Protein AF-A0A098B1P8-F1 (afdb_monomer_lite)

pLDDT: mean 93.31, std 10.26, range [54.91, 98.5]

Foldseek 3Di:
DVLVVLVVVLVVLVVVLVVVVVVDPCPPPVSVVSVVVSVVSVVVSVVVVD

Structure (mmCIF, N/CA/C/O backbone):
data_AF-A0A098B1P8-F1
#
_entry.id   AF-A0A098B1P8-F1
#
loop_
_atom_site.group_PDB
_atom_site.id
_atom_site.type_symbol
_atom_site.label_atom_id
_atom_site.label_alt_id
_atom_site.label_comp_id
_atom_site.label_asym_id
_atom_site.label_entity_id
_atom_site.label_seq_id
_atom_site.pdbx_PDB_ins_code
_atom_site.Cartn_x
_atom_site.Cartn_y
_atom_site.Cartn_z
_atom_site.occupancy
_atom_site.B_iso_or_equiv
_atom_site.auth_seq_id
_atom_site.auth_comp_id
_atom_site.auth_asym_id
_atom_site.auth_atom_id
_atom_site.pdbx_PDB_model_num
ATOM 1 N N . MET A 1 1 ? 14.435 8.401 -14.498 1.00 57.75 1 MET A N 1
ATOM 2 C CA . MET A 1 1 ? 13.723 9.574 -13.937 1.00 57.75 1 MET A CA 1
ATOM 3 C C . MET A 1 1 ? 12.325 9.201 -13.450 1.00 57.75 1 MET A C 1
ATOM 5 O O . MET A 1 1 ? 12.074 9.392 -12.270 1.00 57.75 1 MET A O 1
ATOM 9 N N . TRP A 1 2 ? 11.469 8.586 -14.276 1.00 62.00 2 TRP A N 1
ATOM 10 C CA . TRP A 1 2 ? 10.121 8.132 -13.876 1.00 62.00 2 TRP A CA 1
ATOM 11 C C . TRP A 1 2 ? 10.105 7.174 -12.665 1.00 62.00 2 TRP A C 1
ATOM 13 O O . TRP A 1 2 ? 9.384 7.407 -11.700 1.00 62.00 2 TRP A O 1
ATOM 23 N N . ASN A 1 3 ? 11.015 6.192 -12.630 1.00 75.81 3 ASN A N 1
ATOM 24 C CA . ASN A 1 3 ? 11.102 5.237 -11.513 1.00 75.81 3 ASN A CA 1
ATOM 25 C C . ASN A 1 3 ? 11.379 5.893 -10.149 1.00 75.81 3 ASN A C 1
ATOM 27 O O . ASN A 1 3 ? 10.965 5.357 -9.131 1.00 75.81 3 ASN A O 1
ATOM 31 N N . GLN A 1 4 ? 12.046 7.054 -10.097 1.00 86.75 4 GLN A N 1
ATOM 32 C CA . GLN A 1 4 ? 12.307 7.737 -8.822 1.00 86.75 4 GLN A CA 1
ATOM 33 C C . GLN A 1 4 ? 11.056 8.418 -8.258 1.00 86.75 4 GLN A C 1
ATOM 35 O O . GLN A 1 4 ? 10.888 8.460 -7.042 1.00 86.75 4 GLN A O 1
ATOM 40 N N . GLN A 1 5 ? 10.175 8.935 -9.119 1.00 90.88 5 GLN A N 1
ATOM 41 C CA . GLN A 1 5 ? 8.910 9.533 -8.688 1.00 90.88 5 GLN A CA 1
ATOM 42 C C . GLN A 1 5 ? 7.949 8.456 -8.184 1.00 90.88 5 GLN A C 1
ATOM 44 O O . GLN A 1 5 ? 7.391 8.610 -7.100 1.00 90.88 5 GLN A O 1
ATOM 49 N N . LEU A 1 6 ? 7.838 7.340 -8.910 1.00 92.81 6 LEU A N 1
ATOM 50 C CA . LEU A 1 6 ? 7.016 6.204 -8.496 1.00 92.81 6 LEU A CA 1
ATOM 51 C C . LEU A 1 6 ? 7.507 5.596 -7.173 1.00 92.81 6 LEU A C 1
ATOM 53 O O . LEU A 1 6 ? 6.717 5.412 -6.252 1.00 92.81 6 LEU A O 1
ATOM 57 N N . LEU A 1 7 ? 8.821 5.391 -7.020 1.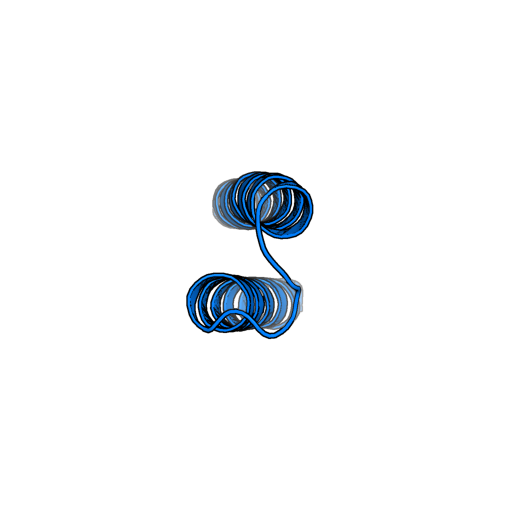00 95.06 7 LEU A N 1
ATOM 58 C CA . LEU A 1 7 ? 9.408 4.938 -5.752 1.00 95.06 7 LEU A CA 1
ATOM 59 C C . LEU A 1 7 ? 9.122 5.899 -4.593 1.00 95.06 7 LEU A C 1
ATOM 61 O O . LEU A 1 7 ? 8.864 5.453 -3.476 1.00 95.06 7 LEU A O 1
ATOM 65 N N . ARG A 1 8 ? 9.151 7.214 -4.844 1.00 96.00 8 ARG A N 1
ATOM 66 C CA . ARG A 1 8 ? 8.821 8.213 -3.823 1.00 96.00 8 ARG A CA 1
ATOM 67 C C . ARG A 1 8 ? 7.357 8.115 -3.396 1.00 96.00 8 ARG A C 1
ATOM 69 O O . ARG A 1 8 ? 7.093 8.115 -2.201 1.00 96.00 8 ARG A O 1
ATOM 76 N N . LEU A 1 9 ? 6.436 7.979 -4.351 1.00 96.50 9 LEU A N 1
ATOM 77 C CA . LEU A 1 9 ? 5.006 7.815 -4.071 1.00 96.50 9 LEU A CA 1
ATOM 78 C C . LEU A 1 9 ? 4.724 6.534 -3.278 1.00 96.50 9 LEU A C 1
ATOM 80 O O . LEU A 1 9 ? 3.991 6.578 -2.292 1.00 96.50 9 LEU A O 1
ATOM 84 N N . ILE A 1 10 ? 5.356 5.419 -3.654 1.00 97.56 10 ILE A N 1
ATOM 85 C CA . ILE A 1 10 ? 5.270 4.151 -2.916 1.00 97.56 10 ILE A CA 1
ATOM 86 C C . ILE A 1 10 ? 5.743 4.341 -1.473 1.00 97.56 10 ILE A C 1
ATOM 88 O O . ILE A 1 10 ? 5.061 3.929 -0.537 1.00 97.56 10 ILE A O 1
ATOM 92 N N . GLU A 1 11 ? 6.895 4.983 -1.273 1.00 98.12 11 GLU A N 1
ATOM 93 C CA . GLU A 1 11 ? 7.458 5.177 0.062 1.00 98.12 11 GLU A CA 1
ATOM 94 C C . GLU A 1 11 ? 6.619 6.126 0.928 1.00 98.12 11 GLU A C 1
ATOM 96 O O . GLU A 1 11 ? 6.431 5.875 2.121 1.00 98.12 11 GLU A O 1
ATOM 101 N N . ASP A 1 12 ? 6.086 7.198 0.347 1.00 98.12 12 ASP A N 1
ATOM 102 C CA . ASP A 1 12 ? 5.227 8.138 1.064 1.00 98.12 12 ASP A CA 1
ATOM 103 C C . ASP A 1 12 ? 3.898 7.474 1.457 1.00 98.12 12 ASP A C 1
ATOM 105 O O . ASP A 1 12 ? 3.492 7.550 2.621 1.00 98.12 12 ASP A O 1
ATOM 109 N N . MET A 1 13 ? 3.285 6.704 0.555 1.00 98.19 13 MET A N 1
ATOM 110 C CA . MET A 1 13 ? 2.036 5.999 0.845 1.00 98.19 13 MET A CA 1
ATOM 111 C C . MET A 1 13 ? 2.235 4.824 1.815 1.00 98.19 13 MET A C 1
ATOM 113 O O . MET A 1 13 ? 1.395 4.579 2.681 1.00 98.19 13 MET A O 1
ATOM 117 N N . ARG A 1 14 ? 3.398 4.157 1.779 1.00 98.50 14 ARG A N 1
ATOM 118 C CA . ARG A 1 14 ? 3.807 3.177 2.800 1.00 98.50 14 ARG A CA 1
ATOM 119 C C . ARG A 1 14 ? 3.895 3.816 4.187 1.00 98.50 14 ARG A C 1
ATOM 121 O O . ARG A 1 14 ? 3.489 3.198 5.175 1.00 98.50 14 ARG A O 1
ATOM 128 N N . LYS A 1 15 ? 4.440 5.031 4.305 1.00 98.50 15 LYS A N 1
ATOM 129 C CA . LYS A 1 15 ? 4.495 5.750 5.592 1.00 98.50 15 LYS A CA 1
ATOM 130 C C . LYS A 1 15 ? 3.101 6.116 6.079 1.00 98.50 15 LYS A C 1
ATOM 132 O O . LYS A 1 15 ? 2.823 5.922 7.262 1.00 98.50 15 LYS A O 1
ATOM 137 N N . GLU A 1 16 ? 2.244 6.609 5.191 1.00 98.12 16 GLU A N 1
ATOM 138 C CA . GLU A 1 16 ? 0.862 6.961 5.517 1.00 98.12 16 GLU A CA 1
ATOM 139 C C . GLU A 1 16 ? 0.081 5.743 6.020 1.00 98.12 16 GLU A C 1
ATOM 141 O O . GLU A 1 16 ? -0.476 5.790 7.116 1.00 98.12 16 GLU A O 1
ATOM 146 N N . LEU A 1 17 ? 0.156 4.612 5.308 1.00 98.38 17 LEU A N 1
ATOM 147 C CA . LEU A 1 17 ? -0.491 3.360 5.706 1.00 98.38 17 LEU A CA 1
ATOM 148 C C . LEU A 1 17 ? -0.025 2.891 7.087 1.00 98.38 17 LEU A C 1
ATOM 150 O O . LEU A 1 17 ? -0.840 2.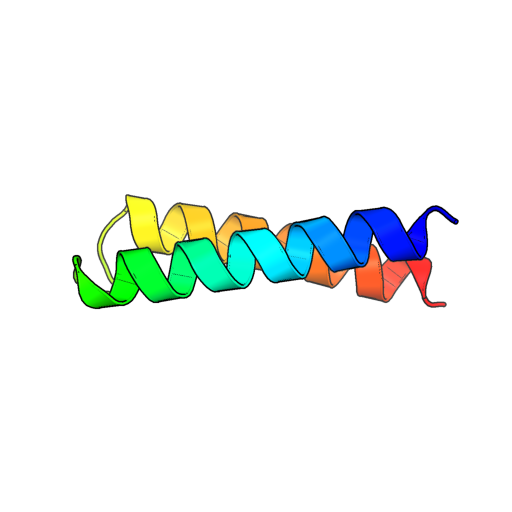544 7.941 1.00 98.38 17 LEU A O 1
ATOM 154 N N . ASN A 1 18 ? 1.283 2.951 7.346 1.00 98.12 18 ASN A N 1
ATOM 155 C CA . ASN A 1 18 ? 1.843 2.601 8.650 1.00 98.12 18 ASN A CA 1
ATOM 156 C C . ASN A 1 18 ? 1.408 3.559 9.765 1.00 98.12 18 ASN A C 1
ATOM 158 O O . ASN A 1 18 ? 1.261 3.136 10.911 1.00 98.12 18 ASN A O 1
ATOM 162 N N . GLN A 1 19 ? 1.229 4.851 9.479 1.00 98.12 19 GLN A N 1
ATOM 163 C CA . GLN A 1 19 ? 0.688 5.783 10.467 1.00 98.12 19 GLN A CA 1
ATOM 164 C C . GLN A 1 19 ? -0.798 5.538 10.720 1.00 98.12 19 GLN A C 1
ATOM 166 O O . GLN A 1 19 ? -1.228 5.584 11.873 1.00 98.12 19 GLN A O 1
ATOM 171 N N . LEU A 1 20 ? -1.566 5.246 9.673 1.00 97.81 20 LEU A N 1
ATOM 172 C CA . LEU A 1 20 ? -2.993 4.987 9.776 1.00 97.81 20 LEU A CA 1
ATOM 173 C C . LEU A 1 20 ? -3.268 3.683 10.536 1.00 97.81 20 LEU A C 1
ATOM 175 O O . LEU A 1 20 ? -4.059 3.692 11.474 1.00 97.81 20 LEU A O 1
ATOM 179 N N . GLY A 1 21 ? -2.528 2.609 10.248 1.00 97.88 21 GLY A N 1
ATOM 180 C CA . GLY A 1 21 ? -2.626 1.325 10.956 1.00 97.88 21 GLY A CA 1
ATOM 181 C C . GLY A 1 21 ? -2.194 1.368 12.430 1.00 97.88 21 GLY A C 1
ATOM 182 O O . GLY A 1 21 ? -2.530 0.472 13.196 1.00 97.88 21 GLY A O 1
ATOM 183 N N . LYS A 1 22 ? -1.487 2.423 12.866 1.00 97.88 22 LYS A N 1
ATOM 184 C CA . LYS A 1 22 ? -1.233 2.687 14.298 1.00 97.88 22 LYS A CA 1
ATOM 185 C C . LYS A 1 22 ? -2.415 3.354 15.002 1.00 9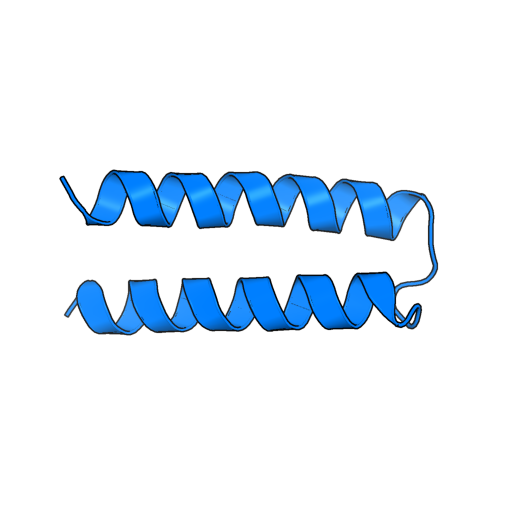7.88 22 LYS A C 1
ATOM 187 O O . LYS A 1 22 ? -2.490 3.311 16.225 1.00 97.88 22 LYS A O 1
ATOM 192 N N . ARG A 1 23 ? -3.287 4.030 14.250 1.00 97.62 23 ARG A N 1
ATOM 193 C CA . ARG A 1 23 ? -4.417 4.819 14.769 1.00 97.62 23 ARG A CA 1
ATOM 194 C C . ARG A 1 23 ? -5.757 4.111 14.588 1.00 97.62 23 ARG A C 1
ATOM 196 O O . ARG A 1 23 ? -6.701 4.433 15.301 1.00 97.62 23 ARG A O 1
ATOM 203 N N . LYS A 1 24 ? -5.842 3.184 13.634 1.00 97.69 24 LYS A N 1
ATOM 204 C CA . LYS A 1 24 ? -7.064 2.490 13.236 1.00 97.69 24 LYS A CA 1
ATOM 205 C C . LYS A 1 24 ? -6.831 0.984 13.107 1.00 97.69 24 LYS A C 1
ATOM 207 O O . LYS A 1 24 ? -5.716 0.577 12.780 1.00 97.69 24 LYS A O 1
ATOM 212 N N . PRO A 1 25 ? -7.865 0.152 13.324 1.00 97.75 25 PRO A N 1
ATOM 213 C CA . PRO A 1 25 ? -7.792 -1.272 13.019 1.00 97.75 25 PRO A CA 1
ATOM 214 C C . PRO A 1 25 ? -7.410 -1.505 11.557 1.00 97.75 25 PRO A C 1
ATOM 216 O O . PRO A 1 25 ? -7.825 -0.756 10.678 1.00 97.75 25 PRO A O 1
ATOM 219 N N . LEU A 1 26 ? -6.692 -2.591 11.272 1.00 96.50 26 LEU A N 1
ATOM 220 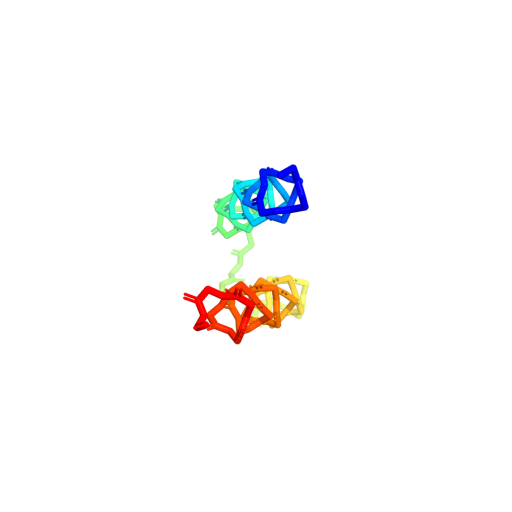C CA . LEU A 1 26 ? -6.315 -2.937 9.894 1.00 96.50 26 LEU A CA 1
ATOM 221 C C . LEU A 1 26 ? -7.520 -3.255 8.996 1.00 96.50 26 LEU A C 1
ATOM 223 O O . LEU A 1 26 ? -7.415 -3.203 7.776 1.00 96.50 26 LEU A O 1
ATOM 227 N N . THR A 1 27 ? -8.665 -3.568 9.602 1.00 97.50 27 THR A N 1
ATOM 228 C CA . THR A 1 27 ? -9.942 -3.789 8.918 1.00 97.50 27 THR A CA 1
ATOM 229 C C . THR A 1 27 ? -10.726 -2.500 8.672 1.00 97.50 27 THR A C 1
ATOM 231 O O . THR A 1 27 ? -11.828 -2.560 8.132 1.00 97.50 27 THR A O 1
ATOM 234 N N . ASP A 1 28 ? -10.222 -1.343 9.112 1.00 98.50 28 ASP A N 1
ATOM 235 C CA . ASP A 1 28 ? -10.864 -0.060 8.846 1.00 98.50 28 ASP A CA 1
ATOM 236 C C . ASP A 1 28 ? -10.897 0.204 7.326 1.00 98.50 28 ASP A C 1
ATOM 238 O O . ASP A 1 28 ? -9.873 0.014 6.659 1.00 98.50 28 ASP A O 1
ATOM 242 N N . PRO A 1 29 ? -12.035 0.644 6.754 1.00 98.31 29 PRO A N 1
ATOM 243 C CA . PRO A 1 29 ? -12.157 0.863 5.313 1.00 98.31 29 PRO A CA 1
ATOM 244 C C . PRO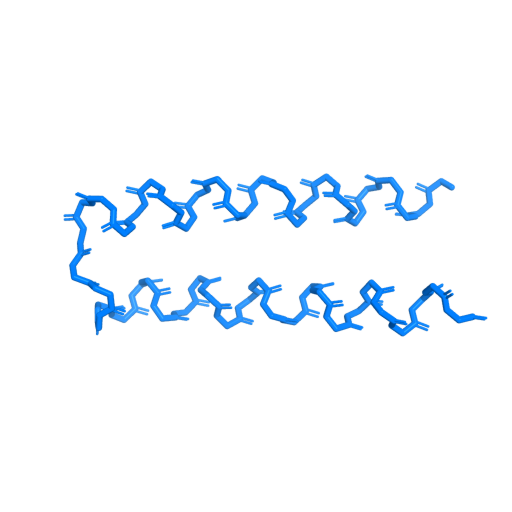 A 1 29 ? -11.110 1.822 4.735 1.00 98.31 29 PRO A C 1
ATOM 246 O O . PRO A 1 29 ? -10.693 1.654 3.590 1.00 98.31 29 PRO A O 1
ATOM 249 N N . GLU A 1 30 ? -10.659 2.810 5.512 1.00 98.00 30 GLU A N 1
ATOM 250 C CA . GLU A 1 30 ? -9.623 3.749 5.079 1.00 98.00 30 GLU A CA 1
ATOM 251 C C . GLU A 1 30 ? -8.254 3.064 5.004 1.00 98.00 30 GLU A C 1
ATOM 253 O O . GLU A 1 30 ? -7.523 3.257 4.034 1.00 98.00 30 GLU A O 1
ATOM 258 N N . VAL A 1 31 ? -7.937 2.200 5.977 1.00 98.19 31 VAL A N 1
ATOM 259 C CA . VAL A 1 31 ? -6.700 1.401 5.977 1.00 98.19 31 VAL A CA 1
ATOM 260 C C . VAL A 1 31 ? -6.686 0.426 4.803 1.00 98.19 31 VAL A C 1
ATOM 262 O O . VAL A 1 31 ? -5.679 0.332 4.101 1.00 98.19 31 VAL A O 1
ATOM 265 N N . ILE A 1 32 ? -7.807 -0.254 4.545 1.00 98.50 32 ILE A N 1
ATOM 266 C CA . ILE A 1 32 ? -7.940 -1.184 3.416 1.00 98.50 32 ILE A CA 1
ATOM 267 C C . ILE A 1 32 ? -7.763 -0.446 2.085 1.00 98.50 32 ILE A C 1
ATOM 269 O O . ILE A 1 32 ? -6.959 -0.868 1.257 1.00 98.50 32 ILE A O 1
ATOM 273 N N . SER A 1 33 ? -8.469 0.671 1.895 1.00 98.38 33 SER A N 1
ATOM 274 C CA . SER A 1 33 ? -8.399 1.470 0.665 1.00 98.38 33 SER A CA 1
ATOM 275 C C . SER A 1 33 ? -6.980 1.974 0.392 1.00 98.38 33 SER A C 1
ATOM 277 O O . SER A 1 33 ? -6.466 1.853 -0.721 1.00 98.38 33 SER A O 1
ATOM 279 N N . LEU A 1 34 ? -6.298 2.474 1.426 1.00 98.19 34 LEU A N 1
ATOM 280 C CA . LEU A 1 34 ? -4.919 2.938 1.307 1.00 98.19 34 LEU A CA 1
ATOM 281 C C . LEU A 1 34 ? -3.944 1.788 1.004 1.00 98.19 34 LEU A C 1
ATOM 283 O O . LEU A 1 34 ? -3.026 1.954 0.203 1.00 98.19 34 LEU A O 1
ATOM 287 N N . SER A 1 35 ? -4.168 0.607 1.588 1.00 98.38 35 SER A N 1
ATOM 288 C CA . SER A 1 35 ? -3.390 -0.598 1.282 1.00 98.38 35 SER A CA 1
ATOM 289 C C . SER A 1 35 ? -3.573 -1.055 -0.165 1.00 98.38 35 SER A C 1
ATOM 291 O O . SER A 1 35 ? -2.597 -1.452 -0.794 1.00 98.38 35 SER A O 1
ATOM 293 N N . GLN A 1 36 ? -4.795 -1.000 -0.699 1.00 98.50 36 GLN A N 1
ATOM 294 C CA . GLN A 1 36 ? -5.087 -1.384 -2.085 1.00 98.50 36 GLN A CA 1
ATOM 295 C C . GLN A 1 36 ? -4.413 -0.438 -3.082 1.00 98.50 36 GLN A C 1
ATOM 297 O O . GLN A 1 36 ? -3.765 -0.896 -4.017 1.00 98.50 36 GLN A O 1
ATOM 302 N N . ARG A 1 37 ? -4.457 0.875 -2.827 1.00 98.06 37 ARG A N 1
ATOM 303 C CA . ARG A 1 37 ? -3.725 1.861 -3.640 1.00 98.06 37 ARG A CA 1
ATOM 304 C C . ARG A 1 37 ? -2.215 1.629 -3.617 1.00 98.06 37 ARG A C 1
ATOM 306 O O . ARG A 1 37 ? -1.541 1.835 -4.622 1.00 98.06 37 ARG A O 1
ATOM 313 N N . LEU A 1 38 ? -1.661 1.217 -2.473 1.00 98.31 38 LEU A N 1
ATOM 314 C CA . LEU A 1 38 ? -0.230 0.907 -2.368 1.00 98.31 38 LEU A CA 1
ATOM 315 C C . LEU A 1 38 ? 0.135 -0.304 -3.214 1.00 98.31 38 LEU A C 1
ATOM 317 O O . LEU A 1 38 ? 1.166 -0.278 -3.884 1.00 98.31 38 LEU A O 1
ATOM 321 N N . ASP A 1 39 ? -0.725 -1.317 -3.227 1.00 98.31 39 ASP A N 1
ATOM 322 C CA . ASP A 1 39 ? -0.553 -2.491 -4.076 1.00 98.31 39 ASP A CA 1
ATOM 323 C C . ASP A 1 39 ? -0.583 -2.128 -5.570 1.00 98.31 39 ASP A C 1
ATOM 325 O O . ASP A 1 39 ? 0.282 -2.562 -6.328 1.00 98.31 39 ASP A O 1
ATOM 329 N N . GLU A 1 40 ? -1.495 -1.248 -5.993 1.00 97.31 40 GLU A N 1
ATOM 330 C CA . GLU A 1 40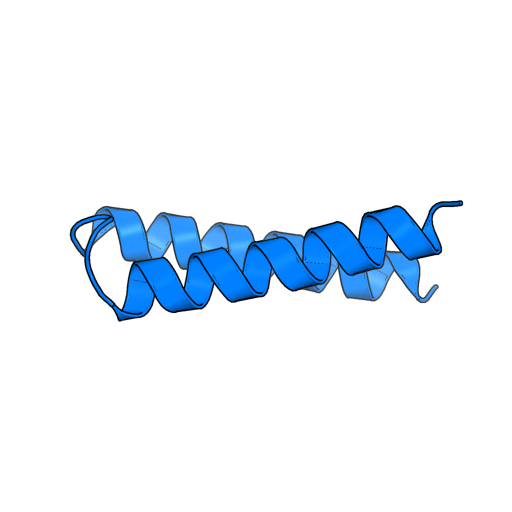 ? -1.557 -0.747 -7.376 1.00 97.31 40 GLU A CA 1
ATOM 331 C C . GLU A 1 40 ? -0.241 -0.083 -7.814 1.00 97.31 40 GLU A C 1
ATOM 333 O O . GLU A 1 40 ? 0.299 -0.429 -8.868 1.00 97.31 40 GLU A O 1
ATOM 338 N N . LEU A 1 41 ? 0.331 0.805 -6.988 1.00 96.12 41 LEU A N 1
ATOM 339 C CA . LEU A 1 41 ? 1.615 1.449 -7.301 1.00 96.12 41 LEU A CA 1
ATOM 340 C C . LEU A 1 41 ? 2.786 0.458 -7.323 1.00 96.12 41 LEU A C 1
ATOM 342 O O . LEU A 1 41 ? 3.694 0.587 -8.146 1.00 96.12 41 LEU A O 1
ATOM 346 N N . LEU A 1 42 ? 2.791 -0.527 -6.421 1.00 96.38 42 LEU A N 1
ATOM 347 C CA . LEU A 1 42 ? 3.814 -1.576 -6.399 1.00 96.38 42 LEU A CA 1
ATOM 348 C C . LEU A 1 42 ? 3.749 -2.439 -7.664 1.00 96.38 42 LEU A C 1
ATOM 350 O O . LEU A 1 42 ? 4.791 -2.758 -8.243 1.00 96.38 42 LEU A O 1
ATOM 354 N N . ASN A 1 43 ? 2.540 -2.764 -8.124 1.00 96.38 43 ASN A N 1
ATOM 355 C CA . ASN A 1 43 ? 2.321 -3.488 -9.371 1.00 96.38 43 ASN A CA 1
ATOM 356 C C . ASN A 1 43 ? 2.777 -2.665 -10.586 1.00 96.38 43 ASN A C 1
ATOM 358 O O . ASN A 1 43 ? 3.475 -3.196 -11.450 1.00 96.38 43 ASN A O 1
ATOM 362 N N . GLU A 1 44 ? 2.473 -1.365 -10.634 1.00 93.88 44 GLU A N 1
ATOM 363 C CA . GLU A 1 44 ? 2.979 -0.462 -11.677 1.00 93.88 44 GLU A CA 1
ATOM 364 C C . GLU A 1 44 ? 4.515 -0.421 -11.693 1.00 93.88 44 GLU A C 1
ATOM 366 O O . GLU A 1 44 ? 5.143 -0.534 -12.751 1.00 93.88 44 GLU A O 1
ATOM 371 N N . TYR A 1 45 ? 5.144 -0.336 -10.519 1.00 93.56 45 TYR A N 1
ATOM 372 C CA . TYR A 1 45 ? 6.601 -0.355 -10.413 1.00 93.56 45 TYR A CA 1
ATOM 373 C C . TYR A 1 45 ? 7.185 -1.679 -10.910 1.00 93.56 45 TYR A C 1
ATOM 375 O O . TYR A 1 45 ? 8.161 -1.691 -11.657 1.00 93.56 45 TYR A O 1
ATOM 383 N N . HIS A 1 46 ? 6.567 -2.803 -10.550 1.00 91.88 46 HIS A N 1
ATOM 384 C CA . HIS A 1 46 ? 7.006 -4.115 -11.011 1.00 91.88 46 HIS A CA 1
ATOM 385 C C . HIS A 1 46 ? 6.887 -4.280 -12.536 1.00 91.88 46 HIS A C 1
ATOM 387 O O . HIS A 1 46 ? 7.756 -4.892 -13.157 1.00 91.88 46 HIS A O 1
ATOM 393 N N . LEU A 1 47 ? 5.835 -3.728 -13.149 1.00 91.12 47 LEU A N 1
ATOM 394 C CA . LEU A 1 47 ? 5.633 -3.772 -14.599 1.00 91.12 47 LEU A CA 1
ATOM 395 C C . LEU A 1 47 ? 6.615 -2.873 -15.358 1.00 91.12 47 LEU A C 1
ATOM 397 O O . LEU A 1 47 ? 7.076 -3.258 -16.428 1.00 91.12 47 LEU A O 1
ATOM 401 N N . THR A 1 48 ? 6.945 -1.705 -14.806 1.00 83.88 48 THR A N 1
ATOM 402 C CA . THR A 1 48 ? 7.874 -0.731 -15.412 1.00 83.88 48 THR A CA 1
ATOM 403 C C . THR A 1 48 ? 9.352 -1.059 -15.181 1.00 83.88 48 THR A C 1
ATOM 405 O O . THR A 1 48 ? 10.215 -0.523 -15.872 1.00 83.88 48 THR A O 1
ATOM 408 N N . ALA A 1 49 ? 9.664 -1.926 -14.213 1.00 74.75 49 ALA A N 1
ATOM 409 C CA . ALA A 1 49 ? 11.019 -2.397 -13.929 1.00 74.75 49 ALA A CA 1
ATOM 410 C C . ALA A 1 49 ? 11.474 -3.585 -14.807 1.00 74.75 49 ALA A C 1
ATOM 412 O O . ALA A 1 49 ? 12.598 -4.061 -14.625 1.00 74.75 49 ALA A O 1
ATOM 413 N N . LYS A 1 50 ? 10.623 -4.069 -15.721 1.00 54.91 50 LYS A N 1
ATOM 414 C CA . LYS A 1 50 ? 10.972 -5.047 -16.767 1.00 54.91 50 LYS A CA 1
ATOM 415 C C . LYS A 1 50 ? 11.476 -4.349 -18.024 1.00 54.91 50 LYS A C 1
ATOM 417 O O . LYS A 1 50 ? 12.379 -4.930 -18.661 1.00 54.91 50 LYS A O 1
#

Organism: Desulfitobacterium hafniense (NCBI:txid49338)

Secondary structure (DSSP, 8-state):
-HHHHHHHHHHHHHHHHHHHHHHS-TTSHHHHHHHHHHHHHHHHHHHHT-

Sequence (50 aa):
MWNQQLLRLIEDMRKELNQLGKRKPLTDPEVISLSQRLDELLNEYHLTAK

Radius of gyration: 11.89 Å; chains: 1; bounding box: 26×15×32 Å

InterPro domains:
  IPR018540 Aspartyl-phosphate phosphatase Spo0E-like [PF09388] (6-46)
  IPR036638 Helix-loop-helix DNA-binding domain superfamily [G3DSA:4.10.280.10] (1-50)
  IPR037208 Aspartyl-phosphate phosphatase Spo0E-like superfamily [SSF140500] (2-47)